Protein AF-A0A1V5NXP7-F1 (afdb_monomer)

pLDDT: mean 87.75, std 7.96, range [48.78, 96.44]

Solvent-accessible surface area (backbone atoms only — not comparable to full-atom values): 8046 Å² total; per-residue (Å²): 127,79,53,77,74,44,80,48,72,73,82,70,63,62,61,58,52,78,75,46,61,64,47,57,79,38,24,37,42,35,39,47,46,54,88,58,88,92,44,53,58,48,64,36,45,45,72,28,31,27,41,99,86,70,45,83,34,90,40,71,32,70,76,47,56,61,86,66,21,46,21,47,57,36,83,90,76,38,28,29,44,30,37,39,24,60,52,52,44,32,38,61,70,66,79,38,80,84,66,31,33,35,40,37,60,57,62,38,75,82,50,85,56,46,74,42,64,53,50,94,81,62,81,70,86,57,50,72,43,80,49,74,43,69,46,81,62,131

Structure (mmCIF, N/CA/C/O backbone):
data_AF-A0A1V5NXP7-F1
#
_entry.id   AF-A0A1V5NXP7-F1
#
loop_
_atom_site.group_PDB
_atom_site.id
_atom_site.type_symbol
_atom_site.label_atom_id
_atom_site.label_alt_id
_atom_site.label_comp_id
_atom_site.label_asym_id
_atom_site.label_entity_id
_atom_site.label_seq_id
_atom_site.pdbx_PDB_ins_code
_atom_site.Cartn_x
_atom_site.Cartn_y
_atom_site.Cartn_z
_atom_site.occupancy
_atom_site.B_iso_or_equiv
_atom_site.auth_seq_id
_atom_site.auth_comp_id
_atom_site.auth_asym_id
_atom_site.auth_atom_id
_atom_site.pdbx_PDB_model_num
ATOM 1 N N . MET A 1 1 ? -7.439 -7.166 -20.198 1.00 48.78 1 MET A N 1
ATOM 2 C CA . MET A 1 1 ? -6.364 -6.741 -19.273 1.00 48.78 1 MET A CA 1
ATOM 3 C C . MET A 1 1 ? -5.503 -7.959 -18.972 1.00 48.78 1 MET A C 1
ATOM 5 O O . MET A 1 1 ? -6.001 -8.856 -18.314 1.00 48.78 1 MET A O 1
ATOM 9 N N . SER A 1 2 ? -4.279 -8.036 -19.502 1.00 51.72 2 SER A N 1
ATOM 10 C CA . SER A 1 2 ? -3.386 -9.202 -19.340 1.00 51.72 2 SER A CA 1
ATOM 11 C C . SER A 1 2 ? -2.151 -8.862 -18.492 1.00 51.72 2 SER A C 1
ATOM 13 O O . SER A 1 2 ? -1.035 -9.247 -18.824 1.00 51.72 2 SER A O 1
ATOM 15 N N . GLY A 1 3 ? -2.348 -8.084 -17.423 1.00 62.19 3 GLY A N 1
ATOM 16 C CA . GLY A 1 3 ? -1.302 -7.743 -16.456 1.00 62.19 3 GLY A CA 1
ATOM 17 C C . GLY A 1 3 ? -1.443 -8.558 -15.171 1.00 62.19 3 GLY A C 1
ATOM 18 O O . GLY A 1 3 ? -2.555 -8.926 -14.785 1.00 62.19 3 GLY A O 1
ATOM 19 N N . THR A 1 4 ? -0.325 -8.829 -14.499 1.00 71.00 4 THR A N 1
ATOM 20 C CA . THR A 1 4 ? -0.306 -9.529 -13.208 1.00 71.00 4 THR A CA 1
ATOM 21 C C . THR A 1 4 ? -1.014 -8.700 -12.142 1.00 71.00 4 THR A C 1
ATOM 23 O O . THR A 1 4 ? -0.679 -7.539 -11.913 1.00 71.00 4 THR A O 1
ATOM 26 N N . LYS A 1 5 ? -1.979 -9.322 -11.466 1.00 83.31 5 LYS A N 1
ATOM 27 C CA . LYS A 1 5 ? -2.638 -8.776 -10.282 1.00 83.31 5 LYS A CA 1
ATOM 28 C C . LYS A 1 5 ? -1.928 -9.288 -9.036 1.00 83.31 5 LYS A C 1
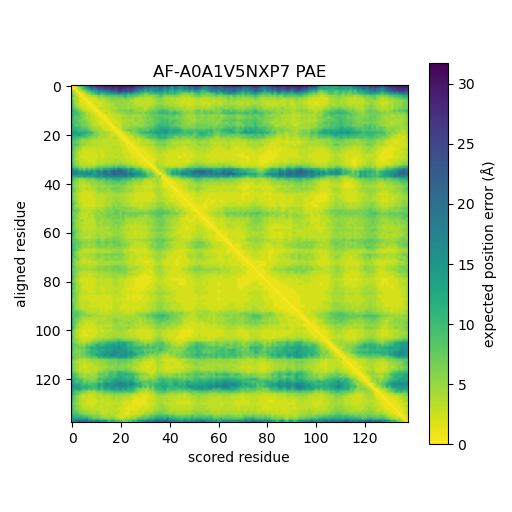ATOM 30 O O . LYS A 1 5 ? -1.725 -10.493 -8.902 1.00 83.31 5 LYS A O 1
ATOM 35 N N . VAL A 1 6 ? -1.591 -8.389 -8.118 1.00 88.25 6 VAL A N 1
ATOM 36 C CA . VAL A 1 6 ? -0.973 -8.750 -6.836 1.00 88.25 6 VAL A CA 1
ATOM 37 C C . VAL A 1 6 ? -1.965 -8.479 -5.716 1.00 88.25 6 VAL A C 1
ATOM 39 O O . VAL A 1 6 ? -2.521 -7.389 -5.631 1.00 88.25 6 VAL A O 1
ATOM 42 N N . ARG A 1 7 ? -2.183 -9.463 -4.839 1.00 90.12 7 ARG A N 1
ATOM 43 C CA . ARG A 1 7 ? -2.972 -9.270 -3.618 1.00 90.12 7 ARG A CA 1
ATOM 44 C C . ARG A 1 7 ? -2.054 -8.898 -2.462 1.00 90.12 7 ARG A C 1
ATOM 46 O O . ARG A 1 7 ? -1.123 -9.633 -2.147 1.00 90.12 7 ARG A O 1
ATOM 53 N N . ILE A 1 8 ? -2.352 -7.779 -1.820 1.00 90.00 8 ILE A N 1
ATOM 54 C CA . ILE A 1 8 ? -1.683 -7.280 -0.626 1.00 90.00 8 ILE A CA 1
ATOM 55 C C . ILE A 1 8 ? -2.657 -7.458 0.534 1.00 90.00 8 ILE A C 1
ATOM 57 O O . ILE A 1 8 ? -3.771 -6.945 0.502 1.00 90.00 8 ILE A O 1
ATOM 61 N N . LYS A 1 9 ? -2.243 -8.192 1.564 1.00 89.62 9 LYS A N 1
ATOM 62 C CA . LYS A 1 9 ? -2.983 -8.285 2.824 1.00 89.62 9 LYS A CA 1
ATOM 63 C C . LYS A 1 9 ? -2.167 -7.613 3.910 1.00 89.62 9 LYS A C 1
ATOM 65 O O . LYS A 1 9 ? -0.977 -7.897 4.035 1.00 89.62 9 LYS A O 1
ATOM 70 N N . ILE A 1 10 ? -2.811 -6.740 4.673 1.00 87.62 10 ILE A N 1
ATOM 71 C CA . ILE A 1 10 ? -2.208 -6.063 5.817 1.00 87.62 10 ILE A CA 1
ATOM 72 C C . ILE A 1 10 ? -2.778 -6.749 7.059 1.00 87.62 10 ILE A C 1
ATOM 74 O O . ILE A 1 10 ? -3.871 -6.402 7.504 1.00 87.62 10 ILE A O 1
ATOM 78 N N . PRO A 1 11 ? -2.108 -7.786 7.587 1.00 82.88 11 PRO A N 1
ATOM 79 C CA . PRO A 1 11 ? -2.630 -8.486 8.745 1.00 82.88 11 PRO A CA 1
ATOM 80 C C . PRO A 1 11 ? -2.655 -7.541 9.949 1.00 82.88 11 PRO A C 1
ATOM 82 O O . PRO A 1 11 ? -1.793 -6.671 10.083 1.00 82.88 11 PRO A O 1
ATOM 85 N N . PHE A 1 12 ? -3.624 -7.754 10.839 1.00 83.62 12 PHE A N 1
ATOM 86 C CA . PHE A 1 12 ? -3.722 -7.049 12.119 1.00 83.62 12 PHE A CA 1
ATOM 87 C C . PHE A 1 12 ? -3.951 -5.535 12.019 1.00 83.62 12 PHE A C 1
ATOM 89 O O . PHE A 1 12 ? -3.679 -4.821 12.981 1.00 83.62 12 PHE A O 1
ATOM 96 N N . LEU A 1 13 ? -4.473 -5.030 10.896 1.00 84.94 13 LEU A N 1
ATOM 97 C CA . LEU A 1 13 ? -4.801 -3.607 10.765 1.00 84.94 13 LEU A CA 1
ATOM 98 C C . LEU A 1 13 ? -5.782 -3.150 11.861 1.00 84.94 13 LEU A C 1
ATOM 100 O O . LEU A 1 13 ? -5.601 -2.090 12.454 1.00 84.94 13 LEU A O 1
ATOM 104 N N . GLU A 1 14 ? -6.750 -4.002 12.199 1.00 83.75 14 GLU A N 1
ATOM 105 C CA . GLU A 1 14 ? -7.736 -3.775 13.263 1.00 83.75 14 GLU A CA 1
ATOM 106 C C . GLU A 1 14 ? -7.118 -3.638 14.662 1.00 83.75 14 GLU A C 1
ATOM 108 O O . GLU A 1 14 ? -7.720 -3.010 15.530 1.00 83.75 14 GLU A O 1
ATOM 113 N N . ASN A 1 15 ? -5.894 -4.136 14.896 1.00 86.50 15 ASN A N 1
ATOM 114 C CA . ASN A 1 15 ? -5.228 -3.983 16.195 1.00 86.50 15 ASN A CA 1
ATOM 115 C C . ASN A 1 15 ? -4.947 -2.511 16.532 1.00 86.50 15 ASN A C 1
ATOM 117 O O . ASN A 1 15 ? -4.737 -2.188 17.700 1.00 86.50 15 ASN A O 1
ATOM 121 N N . LEU A 1 16 ? -4.977 -1.604 15.549 1.00 84.94 16 LEU A N 1
ATOM 122 C CA . LEU A 1 16 ? -4.901 -0.165 15.807 1.00 84.94 16 LEU A CA 1
ATOM 123 C C . LEU A 1 16 ? -6.083 0.345 16.645 1.00 84.94 16 LEU A C 1
ATOM 125 O O . LEU A 1 16 ? -5.920 1.347 17.335 1.00 84.94 16 LEU A O 1
ATOM 129 N N . ASN A 1 17 ? -7.218 -0.362 16.681 1.00 84.69 17 ASN A N 1
ATOM 130 C CA . ASN A 1 17 ? -8.342 -0.024 17.562 1.00 84.69 17 ASN A CA 1
ATOM 131 C C . ASN A 1 17 ? -7.984 -0.139 19.054 1.00 84.69 17 ASN A C 1
ATOM 133 O O . ASN A 1 17 ? -8.626 0.498 19.887 1.00 84.69 17 ASN A O 1
ATOM 137 N N . ALA A 1 18 ? -6.920 -0.872 19.409 1.00 85.56 18 ALA A N 1
ATOM 138 C CA . ALA A 1 18 ? -6.399 -0.901 20.777 1.00 85.56 18 ALA A CA 1
ATOM 139 C C . ALA A 1 18 ? -5.870 0.469 21.250 1.00 85.56 18 ALA A C 1
ATOM 141 O O . ALA A 1 18 ? -5.715 0.689 22.449 1.00 85.56 18 ALA A O 1
ATOM 142 N N . LEU A 1 19 ? -5.604 1.403 20.328 1.00 82.06 19 LEU A N 1
ATOM 143 C CA . LEU A 1 19 ? -5.189 2.772 20.643 1.00 82.06 19 LEU A CA 1
ATOM 144 C C . LEU A 1 19 ? -6.356 3.672 21.088 1.00 82.06 19 LEU A C 1
ATOM 146 O O . LEU A 1 19 ? -6.104 4.819 21.464 1.00 82.06 19 LEU A O 1
ATOM 150 N N . GLY A 1 20 ? -7.594 3.164 21.061 1.00 84.25 20 GLY A N 1
ATOM 151 C CA . GLY A 1 20 ? -8.813 3.930 21.305 1.00 84.25 20 GLY A CA 1
ATOM 152 C C . GLY A 1 20 ? -9.363 4.581 20.028 1.00 84.25 20 GLY A C 1
ATOM 153 O O . GLY A 1 20 ? -8.928 4.246 18.924 1.00 84.25 20 GLY A O 1
ATOM 154 N N . PRO A 1 21 ? -10.332 5.505 20.146 1.00 85.81 21 PRO A N 1
ATOM 155 C CA . PRO A 1 21 ? -10.848 6.239 18.997 1.00 85.81 21 PRO A CA 1
ATOM 156 C C . PRO A 1 21 ? -9.736 7.097 18.373 1.00 85.81 21 PRO A C 1
ATOM 158 O O . PRO A 1 21 ? -9.211 8.031 18.982 1.00 85.81 21 PRO A O 1
ATOM 161 N N . VAL A 1 22 ? -9.365 6.768 17.136 1.00 89.12 22 VAL A N 1
ATOM 162 C CA . VAL A 1 22 ? -8.337 7.477 16.366 1.00 89.12 22 VAL A CA 1
ATOM 163 C C . VAL A 1 22 ? -8.909 8.028 15.064 1.00 89.12 22 VAL A C 1
ATOM 165 O O . VAL A 1 22 ? -9.764 7.417 14.421 1.00 89.12 22 VAL A O 1
ATOM 168 N N . SER A 1 23 ? -8.402 9.191 14.666 1.00 91.25 23 SER A N 1
ATOM 169 C CA . SER A 1 23 ? -8.635 9.775 13.348 1.00 91.25 23 SER A CA 1
ATOM 170 C C . SER A 1 23 ? -7.384 9.600 12.491 1.00 91.25 23 SER A C 1
ATOM 172 O O . SER A 1 23 ? -6.300 10.048 12.877 1.00 91.25 23 SER A O 1
ATOM 174 N N . ILE A 1 24 ? -7.512 8.937 11.343 1.00 93.00 24 ILE A N 1
ATOM 175 C CA . ILE A 1 24 ? -6.425 8.738 10.385 1.00 93.00 24 ILE A CA 1
ATOM 176 C C . ILE A 1 24 ? -6.307 9.977 9.495 1.00 93.00 24 ILE A C 1
ATOM 178 O O . ILE A 1 24 ? -7.142 10.222 8.628 1.00 93.00 24 ILE A O 1
ATOM 182 N N . ASN A 1 25 ? -5.232 10.743 9.678 1.00 91.75 25 ASN A N 1
ATOM 183 C CA . ASN A 1 25 ? -4.952 11.930 8.866 1.00 91.75 25 ASN A CA 1
ATOM 184 C C . ASN A 1 25 ? -4.317 11.548 7.522 1.00 91.75 25 ASN A C 1
ATOM 186 O O . ASN A 1 25 ? -4.568 12.181 6.498 1.00 91.75 25 ASN A O 1
ATOM 190 N N . LYS A 1 26 ? -3.461 10.519 7.534 1.00 93.88 26 LYS A N 1
ATOM 191 C CA . LYS A 1 26 ? -2.750 10.027 6.352 1.00 93.88 26 LYS A CA 1
ATOM 192 C C . LYS A 1 26 ? -2.398 8.553 6.520 1.00 93.88 26 LYS A C 1
ATOM 194 O O . LYS A 1 26 ? -1.957 8.155 7.598 1.00 93.88 26 LYS A O 1
ATOM 199 N N . ALA A 1 27 ? -2.546 7.761 5.463 1.00 95.44 27 ALA A N 1
ATOM 200 C CA . ALA A 1 27 ? -2.055 6.387 5.435 1.00 95.44 27 ALA A CA 1
ATOM 201 C C . ALA A 1 27 ? -1.371 6.117 4.097 1.00 95.44 27 ALA A C 1
ATOM 203 O O . ALA A 1 27 ? -2.030 5.998 3.072 1.00 95.44 27 ALA A O 1
ATOM 204 N N . GLU A 1 28 ? -0.046 6.038 4.102 1.00 95.94 28 GLU A N 1
ATOM 205 C CA . GLU A 1 28 ? 0.763 5.850 2.904 1.00 95.94 28 GLU A CA 1
ATOM 206 C C . GLU A 1 28 ? 1.177 4.387 2.765 1.00 95.94 28 GLU A C 1
ATOM 208 O O . GLU A 1 28 ? 1.973 3.873 3.555 1.00 95.94 28 GLU A O 1
ATOM 213 N N . LEU A 1 29 ? 0.654 3.720 1.740 1.00 95.38 29 LEU A N 1
ATOM 214 C CA . LEU A 1 29 ? 1.128 2.419 1.297 1.00 95.38 29 LEU A CA 1
ATOM 215 C C . LEU A 1 29 ? 2.287 2.632 0.321 1.00 95.38 29 LEU A C 1
ATOM 217 O O . LEU A 1 29 ? 2.088 3.080 -0.808 1.00 95.38 29 LEU A O 1
ATOM 221 N N . VAL A 1 30 ? 3.498 2.316 0.771 1.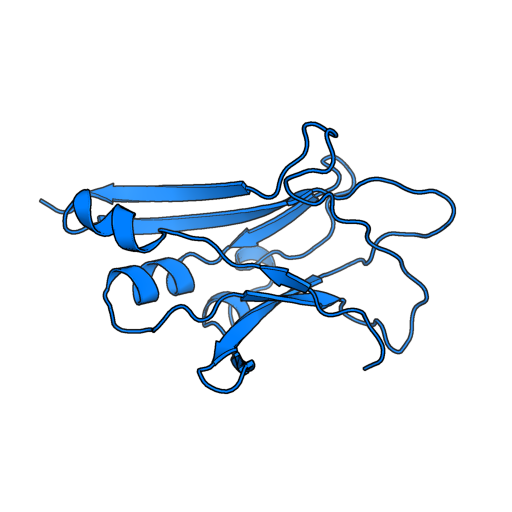00 95.19 30 VAL A N 1
ATOM 222 C CA . VAL A 1 30 ? 4.736 2.458 0.003 1.00 95.19 30 VAL A CA 1
ATOM 223 C C . VAL A 1 30 ? 5.147 1.094 -0.531 1.00 95.19 30 VAL A C 1
ATOM 225 O O . VAL A 1 30 ? 5.394 0.155 0.231 1.00 95.19 30 VAL A O 1
ATOM 228 N N . ILE A 1 31 ? 5.227 0.995 -1.852 1.00 94.06 31 ILE A N 1
ATOM 229 C CA . ILE A 1 31 ? 5.586 -0.216 -2.580 1.00 94.06 31 ILE A CA 1
ATOM 230 C C . ILE A 1 31 ? 6.957 0.005 -3.220 1.00 94.06 31 ILE A C 1
ATOM 232 O O . ILE A 1 31 ? 7.048 0.774 -4.183 1.00 94.06 31 ILE A O 1
ATOM 236 N N . PRO A 1 32 ? 8.020 -0.629 -2.701 1.00 93.25 32 PRO A N 1
ATOM 237 C CA . PRO A 1 32 ? 9.331 -0.554 -3.323 1.00 93.25 32 PRO A CA 1
ATOM 238 C C . PRO A 1 32 ? 9.355 -1.333 -4.636 1.00 93.25 32 PRO A C 1
ATOM 240 O O . PRO A 1 32 ? 8.632 -2.320 -4.816 1.00 93.25 32 PRO A O 1
ATOM 243 N N . VAL A 1 33 ? 10.214 -0.892 -5.545 1.00 91.31 33 VAL A N 1
ATOM 244 C CA . VAL A 1 33 ? 10.464 -1.538 -6.826 1.00 91.31 33 VAL A CA 1
ATOM 245 C C . VAL A 1 33 ? 11.908 -1.982 -6.859 1.00 91.31 33 VAL A C 1
ATOM 247 O O . VAL A 1 33 ? 12.814 -1.184 -6.668 1.00 91.31 33 VAL A O 1
ATOM 250 N N . THR A 1 34 ? 12.129 -3.256 -7.151 1.00 87.12 34 THR A N 1
ATOM 251 C CA . THR A 1 34 ? 13.470 -3.738 -7.460 1.00 87.12 34 THR A CA 1
ATOM 252 C C . THR A 1 34 ? 13.755 -3.458 -8.926 1.00 87.12 34 THR A C 1
ATOM 254 O O . THR A 1 34 ? 13.070 -3.979 -9.812 1.00 87.12 34 THR A O 1
ATOM 257 N N . ASN A 1 35 ? 14.767 -2.636 -9.184 1.00 75.19 35 ASN A N 1
ATOM 258 C CA . ASN A 1 35 ? 15.197 -2.336 -10.538 1.00 75.19 35 ASN A CA 1
ATOM 259 C C . ASN A 1 35 ? 15.703 -3.607 -11.245 1.00 75.19 35 ASN A C 1
ATOM 261 O O . ASN A 1 35 ? 16.489 -4.378 -10.691 1.00 75.19 35 ASN A O 1
ATOM 265 N N . ASN A 1 36 ? 15.230 -3.847 -12.469 1.00 69.06 36 ASN A N 1
ATOM 266 C CA . ASN A 1 36 ? 15.682 -4.956 -13.301 1.00 69.06 36 ASN A CA 1
ATOM 267 C C . ASN A 1 36 ? 15.700 -4.542 -14.776 1.00 69.06 36 ASN A C 1
ATOM 269 O O . ASN A 1 36 ? 14.682 -4.560 -15.473 1.00 69.06 36 ASN A O 1
ATOM 273 N N . ASN A 1 37 ? 16.888 -4.177 -15.242 1.00 75.06 37 ASN A N 1
ATOM 274 C CA . ASN A 1 37 ? 17.167 -3.856 -16.637 1.00 75.06 37 ASN A CA 1
ATOM 275 C C . ASN A 1 37 ? 17.043 -5.152 -17.475 1.00 75.06 37 ASN A C 1
ATOM 277 O O . ASN A 1 37 ? 17.651 -6.149 -17.083 1.00 75.06 37 ASN A O 1
ATOM 281 N N . PRO A 1 38 ? 16.267 -5.218 -18.583 1.00 83.25 38 PRO A N 1
ATOM 282 C CA . PRO A 1 38 ? 16.069 -4.157 -19.583 1.00 83.25 38 PRO A CA 1
ATOM 283 C C . PRO A 1 38 ? 14.682 -3.487 -19.624 1.00 83.25 38 PRO A C 1
ATOM 285 O O . PRO A 1 38 ? 14.423 -2.669 -20.508 1.00 83.25 38 PRO A O 1
ATOM 288 N N . TYR A 1 39 ? 13.752 -3.849 -18.738 1.00 85.38 39 TYR A N 1
ATOM 289 C CA . TYR A 1 39 ? 12.361 -3.399 -18.849 1.00 85.38 39 TYR A CA 1
ATOM 290 C C . TYR A 1 39 ? 12.094 -2.174 -17.980 1.00 85.38 39 TYR A C 1
ATOM 292 O O . TYR A 1 39 ? 12.472 -2.129 -16.813 1.00 85.38 39 TYR A O 1
ATOM 300 N N . LYS A 1 40 ? 11.379 -1.192 -18.535 1.00 87.69 40 LYS A N 1
ATOM 301 C CA . LYS A 1 40 ? 10.913 -0.038 -17.760 1.00 87.69 40 LYS A CA 1
ATOM 302 C C . LYS A 1 40 ? 9.816 -0.465 -16.783 1.00 87.69 40 LYS A C 1
ATOM 304 O O . LYS A 1 40 ? 8.935 -1.245 -17.151 1.00 87.69 40 LYS A O 1
ATOM 309 N N . SER A 1 41 ? 9.844 0.098 -15.578 1.00 89.56 41 SER A N 1
ATOM 310 C CA . SER A 1 41 ? 8.741 0.018 -14.617 1.00 89.56 41 SER A CA 1
ATOM 311 C C . SER A 1 41 ? 7.481 0.676 -15.177 1.00 89.56 41 SER A C 1
ATOM 313 O O . SER A 1 41 ? 7.553 1.596 -15.996 1.00 89.56 41 SER A O 1
ATOM 315 N N . HIS A 1 42 ? 6.311 0.222 -14.726 1.00 90.44 42 HIS A N 1
ATOM 316 C CA . HIS A 1 42 ? 5.049 0.860 -15.100 1.00 90.44 42 HIS A CA 1
ATOM 317 C C . HIS A 1 42 ? 5.023 2.318 -14.629 1.00 90.44 42 HIS A C 1
ATOM 319 O O . HIS A 1 42 ? 5.493 2.623 -13.537 1.00 90.44 42 HIS A O 1
ATOM 325 N N . THR A 1 43 ? 4.449 3.227 -15.414 1.00 90.81 43 THR A N 1
ATOM 326 C CA . THR A 1 43 ? 4.368 4.642 -15.018 1.00 90.81 43 THR A CA 1
ATOM 327 C C . THR A 1 43 ? 3.460 4.831 -13.812 1.00 90.81 43 THR A C 1
ATOM 329 O O . THR A 1 43 ? 3.865 5.475 -12.853 1.00 90.81 43 THR A O 1
ATOM 332 N N . ASN A 1 44 ? 2.284 4.196 -13.830 1.00 91.25 44 ASN A N 1
ATOM 333 C CA . ASN A 1 44 ? 1.333 4.209 -12.725 1.00 91.25 44 ASN A CA 1
ATOM 334 C C . ASN A 1 44 ? 0.858 2.794 -12.381 1.00 91.25 44 ASN A C 1
ATOM 336 O O . ASN A 1 44 ? 0.605 1.960 -13.263 1.00 91.25 44 ASN A O 1
ATOM 340 N N . LEU A 1 45 ? 0.651 2.572 -11.092 1.00 92.25 45 LEU A N 1
ATOM 341 C CA . LEU A 1 45 ? -0.064 1.433 -10.536 1.00 92.25 45 LEU A CA 1
ATOM 342 C C . LEU A 1 45 ? -1.343 1.927 -9.844 1.00 92.25 45 LEU A C 1
ATOM 344 O O . LEU A 1 45 ? -1.467 3.106 -9.527 1.00 92.25 45 LEU A O 1
ATOM 348 N N . LEU A 1 46 ? -2.296 1.025 -9.624 1.00 92.56 46 LEU A N 1
ATOM 349 C CA . LEU A 1 46 ? -3.572 1.294 -8.961 1.00 92.56 46 LEU A CA 1
ATOM 350 C C . LEU A 1 46 ? -3.822 0.251 -7.873 1.00 92.56 46 LEU A C 1
ATOM 352 O O . LEU A 1 46 ? -3.565 -0.936 -8.072 1.00 92.56 46 LEU A O 1
ATOM 356 N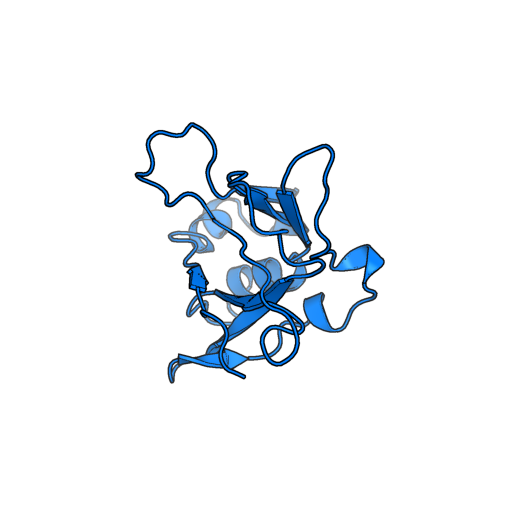 N . VAL A 1 47 ? -4.368 0.700 -6.751 1.00 93.88 47 VAL A N 1
ATOM 357 C CA . VAL A 1 47 ? -4.810 -0.120 -5.622 1.00 93.88 47 VAL A CA 1
ATOM 358 C C . VAL A 1 47 ? -6.332 -0.097 -5.543 1.00 93.88 47 VAL A C 1
ATOM 360 O O . VAL A 1 47 ? -6.946 0.960 -5.405 1.00 93.88 47 VAL A O 1
ATOM 363 N N . PHE A 1 48 ? -6.922 -1.285 -5.586 1.00 93.44 48 PHE A N 1
ATOM 364 C CA . PHE A 1 48 ? -8.341 -1.537 -5.363 1.00 93.44 48 PHE A CA 1
ATOM 365 C C . PHE A 1 48 ? -8.537 -2.283 -4.046 1.00 93.44 48 PHE A C 1
ATOM 367 O O . PHE A 1 48 ? -7.650 -3.012 -3.606 1.00 93.44 48 PHE A O 1
ATOM 374 N N . GLY A 1 49 ? -9.707 -2.136 -3.437 1.00 92.81 49 GLY A N 1
ATOM 375 C CA . GLY A 1 49 ? -10.155 -3.027 -2.375 1.00 92.81 49 GLY A CA 1
ATOM 376 C C . GLY A 1 49 ? -10.521 -4.385 -2.960 1.00 92.81 49 GLY A C 1
ATOM 377 O O . GLY A 1 49 ? -10.714 -4.521 -4.170 1.00 92.81 49 GLY A O 1
ATOM 378 N N . VAL A 1 50 ? -10.619 -5.395 -2.109 1.00 93.12 50 VAL A N 1
ATOM 379 C CA . VAL A 1 50 ? -11.139 -6.713 -2.474 1.00 93.12 50 VAL A CA 1
ATOM 380 C C . VAL A 1 50 ? -12.457 -6.924 -1.731 1.00 93.12 50 VAL A C 1
ATOM 382 O O . VAL A 1 50 ? -12.581 -6.531 -0.575 1.00 93.12 50 VAL A O 1
ATOM 385 N N . ASP A 1 51 ? -13.458 -7.499 -2.395 1.00 91.56 51 ASP A N 1
ATOM 386 C CA . ASP A 1 51 ? -14.738 -7.853 -1.773 1.00 91.56 51 ASP A CA 1
ATOM 387 C C . ASP A 1 51 ? -14.755 -9.295 -1.226 1.00 91.56 51 ASP A C 1
ATOM 389 O O . ASP A 1 51 ? -13.788 -10.054 -1.350 1.00 91.56 51 ASP A O 1
ATOM 393 N N . SER A 1 52 ? -15.882 -9.695 -0.631 1.00 91.69 52 SER A N 1
ATOM 394 C CA . SER A 1 52 ? -16.071 -11.029 -0.044 1.00 91.69 52 SER A CA 1
ATOM 395 C C . SER A 1 52 ? -15.972 -12.179 -1.052 1.00 91.69 52 SER A C 1
ATOM 397 O O . SER A 1 52 ? -15.733 -13.321 -0.659 1.00 91.69 52 SER A O 1
ATOM 399 N N . VAL A 1 53 ? -16.127 -11.895 -2.347 1.00 90.94 53 VAL A N 1
ATOM 400 C CA . VAL A 1 53 ? -16.057 -12.870 -3.446 1.00 90.94 53 VAL A CA 1
ATOM 401 C C . VAL A 1 53 ? -14.705 -12.788 -4.171 1.00 90.94 53 VAL A C 1
ATOM 403 O O . VAL A 1 53 ? -14.461 -13.494 -5.150 1.00 90.94 53 VAL A O 1
ATOM 406 N N . GLY A 1 54 ? -13.787 -11.949 -3.683 1.00 86.69 54 GLY A N 1
ATOM 407 C CA . GLY A 1 54 ? -12.444 -11.792 -4.219 1.00 86.69 54 GLY A CA 1
ATOM 408 C C . GLY A 1 54 ? -12.345 -10.909 -5.465 1.00 86.69 54 GLY A C 1
ATOM 409 O O . GLY A 1 54 ? -11.307 -10.973 -6.135 1.00 86.69 54 GLY A O 1
ATOM 410 N N . LYS A 1 55 ? -13.384 -10.128 -5.788 1.00 90.56 55 LYS A N 1
ATOM 411 C CA . LYS A 1 55 ? -13.395 -9.156 -6.891 1.00 90.56 55 LYS A CA 1
ATOM 412 C C . LYS A 1 55 ? -12.897 -7.790 -6.426 1.00 90.56 55 LYS A C 1
ATOM 414 O O . LYS A 1 55 ? -12.905 -7.477 -5.239 1.00 90.56 55 LYS A O 1
ATOM 419 N N . GLU A 1 56 ? -12.464 -6.973 -7.380 1.00 91.06 56 GLU A N 1
ATOM 420 C CA . GLU A 1 56 ? -11.999 -5.615 -7.103 1.00 91.06 56 GLU A CA 1
ATOM 421 C C . GLU A 1 56 ? -13.171 -4.701 -6.762 1.00 91.06 56 GLU A C 1
ATOM 423 O O . GLU A 1 56 ? -14.123 -4.569 -7.531 1.00 91.06 56 GLU A O 1
ATOM 428 N N . ALA A 1 57 ? -13.046 -4.012 -5.636 1.00 91.62 57 ALA A N 1
ATOM 429 C CA . ALA A 1 57 ? -13.936 -2.956 -5.205 1.00 91.62 57 ALA A CA 1
ATOM 430 C C . ALA A 1 57 ? -13.205 -1.610 -5.252 1.00 91.62 57 ALA A C 1
ATOM 432 O O . ALA A 1 57 ? -12.017 -1.504 -4.934 1.00 91.62 57 ALA A O 1
ATOM 433 N N . LEU A 1 58 ? -13.919 -0.554 -5.631 1.00 91.25 58 LEU A N 1
ATOM 434 C CA . LEU A 1 58 ? -13.378 0.800 -5.569 1.00 91.25 58 LEU A CA 1
ATOM 435 C C . LEU A 1 58 ? -13.180 1.216 -4.108 1.00 91.25 58 LEU A C 1
ATOM 437 O O . LEU A 1 58 ? -14.090 1.091 -3.285 1.00 91.25 58 LEU A O 1
ATOM 441 N N . ILE A 1 59 ? -12.002 1.757 -3.804 1.00 92.12 59 ILE A N 1
ATOM 442 C CA . ILE A 1 59 ? -11.758 2.485 -2.557 1.00 92.12 59 ILE A CA 1
ATOM 443 C C . ILE A 1 59 ? -12.014 3.968 -2.798 1.00 92.12 59 ILE A C 1
ATOM 445 O O . ILE A 1 59 ? -11.757 4.479 -3.886 1.00 92.12 59 ILE A O 1
ATOM 449 N N . GLN A 1 60 ? -12.524 4.670 -1.787 1.00 90.81 60 GLN A N 1
ATOM 450 C CA . GLN A 1 60 ? -12.837 6.096 -1.921 1.00 90.81 60 GLN A CA 1
ATOM 451 C C . GLN A 1 60 ? -11.595 6.930 -2.235 1.00 90.81 60 GLN A C 1
ATOM 453 O O . GLN A 1 60 ? -11.706 7.924 -2.941 1.00 90.81 60 GLN A O 1
ATOM 458 N N . ASP A 1 61 ? -10.425 6.515 -1.747 1.00 93.00 61 ASP A N 1
ATOM 459 C CA . ASP A 1 61 ? -9.164 7.207 -2.006 1.00 93.00 61 ASP A CA 1
ATOM 460 C C . ASP A 1 61 ? -8.797 7.222 -3.499 1.00 93.00 61 ASP A C 1
ATOM 462 O O . ASP A 1 61 ? -8.201 8.182 -3.967 1.00 93.00 61 ASP A O 1
ATOM 466 N N . LEU A 1 62 ? -9.200 6.203 -4.272 1.00 91.12 62 LEU A N 1
ATOM 467 C CA . LEU A 1 62 ? -8.942 6.127 -5.717 1.00 91.12 62 LEU A CA 1
ATOM 468 C C . LEU A 1 62 ? -9.770 7.147 -6.519 1.00 91.12 62 LEU A C 1
ATOM 470 O O . LEU A 1 62 ? -9.414 7.476 -7.646 1.00 91.12 62 LEU A O 1
ATOM 474 N N . LEU A 1 63 ? -10.882 7.628 -5.955 1.00 91.25 63 LEU A N 1
ATOM 475 C CA . LEU A 1 63 ? -11.755 8.627 -6.581 1.00 91.25 63 LEU A CA 1
ATOM 476 C C . LEU A 1 63 ? -11.287 10.066 -6.323 1.00 91.25 63 LEU A C 1
ATOM 478 O O . LEU A 1 63 ? -11.849 11.004 -6.883 1.00 91.25 63 LEU A O 1
ATOM 482 N N . GLU A 1 64 ? -10.283 10.243 -5.466 1.00 92.31 64 GLU A N 1
ATOM 483 C CA . GLU A 1 64 ? -9.658 11.536 -5.218 1.00 92.31 64 GLU A CA 1
ATOM 484 C C . GLU A 1 64 ? -8.731 11.948 -6.369 1.00 92.31 64 GLU A C 1
ATOM 486 O O . GLU A 1 64 ? -8.435 11.185 -7.289 1.00 92.31 64 GLU A O 1
ATOM 491 N N . SER A 1 65 ? -8.239 13.188 -6.318 1.00 90.88 65 SER A N 1
ATOM 492 C CA . SER A 1 65 ? -7.257 13.659 -7.298 1.00 90.88 65 SER A CA 1
ATOM 493 C C . SER A 1 65 ? -5.998 12.780 -7.315 1.00 90.88 65 SER A C 1
ATOM 495 O O . SER A 1 65 ? -5.536 12.311 -6.272 1.00 90.88 65 SER A O 1
ATOM 497 N N . ALA A 1 66 ? -5.375 12.633 -8.489 1.00 87.06 66 ALA A N 1
ATOM 498 C CA . ALA A 1 66 ? -4.124 11.882 -8.638 1.00 87.06 66 ALA A CA 1
ATOM 499 C C . ALA A 1 66 ? -3.005 12.391 -7.707 1.00 87.06 66 ALA A C 1
ATOM 501 O O . ALA A 1 66 ? -2.204 11.599 -7.219 1.00 87.06 66 ALA A O 1
ATOM 502 N N . ASN A 1 67 ? -2.989 13.694 -7.402 1.00 89.75 67 ASN A N 1
ATOM 503 C CA . ASN A 1 67 ? -2.032 14.297 -6.471 1.00 89.75 67 ASN A CA 1
ATOM 504 C C . ASN A 1 67 ? -2.245 13.847 -5.017 1.00 89.75 67 ASN A C 1
ATOM 506 O O . ASN A 1 67 ? -1.282 13.754 -4.263 1.00 89.75 67 ASN A O 1
ATOM 510 N N . TYR A 1 68 ? -3.492 13.582 -4.615 1.00 91.94 68 TYR A N 1
ATOM 511 C CA . TYR A 1 68 ? -3.808 13.057 -3.287 1.00 91.94 68 TYR A CA 1
ATOM 512 C C . TYR A 1 68 ? -3.575 11.548 -3.216 1.00 91.94 68 TYR A C 1
ATOM 514 O O . TYR A 1 68 ? -2.957 11.065 -2.269 1.00 91.94 68 TYR A O 1
ATOM 522 N N . TYR A 1 69 ? -4.082 10.816 -4.210 1.00 93.44 69 TYR A N 1
ATOM 523 C CA . TYR A 1 69 ? -4.054 9.358 -4.238 1.00 93.44 69 TYR A CA 1
ATOM 524 C C . TYR A 1 69 ? -2.647 8.799 -4.470 1.00 93.44 69 TYR A C 1
ATOM 526 O O . TYR A 1 69 ? -2.251 7.839 -3.812 1.00 93.44 69 TYR A O 1
ATOM 534 N N . GLY A 1 70 ? -1.878 9.404 -5.377 1.00 94.12 70 GLY A N 1
ATOM 535 C CA . GLY A 1 70 ? -0.553 8.936 -5.771 1.00 94.12 70 GLY A CA 1
ATOM 536 C C . GLY A 1 70 ? -0.597 7.805 -6.804 1.00 94.12 70 GLY A C 1
ATOM 537 O O . GLY A 1 70 ? -1.333 7.863 -7.787 1.00 94.12 70 GLY A O 1
ATOM 538 N N . GLY A 1 71 ? 0.250 6.793 -6.613 1.00 91.94 71 GLY A N 1
ATOM 539 C CA . GLY A 1 71 ? 0.365 5.629 -7.500 1.00 91.94 71 GLY A CA 1
ATOM 540 C C . GLY A 1 71 ? 1.275 5.808 -8.716 1.00 91.94 71 GLY A C 1
ATOM 541 O O . GLY A 1 71 ? 1.467 4.854 -9.472 1.00 91.94 71 GLY A O 1
ATOM 542 N N . GLY A 1 72 ? 1.869 6.989 -8.892 1.00 93.94 72 GLY A N 1
ATOM 543 C CA . GLY A 1 72 ? 2.914 7.230 -9.887 1.00 93.94 72 GLY A CA 1
ATOM 544 C C . GLY A 1 72 ? 4.279 6.713 -9.441 1.00 93.94 72 GLY A C 1
ATOM 545 O O . GLY A 1 72 ? 4.608 6.742 -8.254 1.00 93.94 72 GLY A O 1
ATOM 546 N N . PHE A 1 73 ? 5.070 6.226 -10.397 1.00 93.00 73 PHE A N 1
ATOM 547 C CA . PHE A 1 73 ? 6.430 5.761 -10.145 1.00 93.00 73 PHE A CA 1
ATOM 548 C C . PHE A 1 73 ? 7.349 6.938 -9.814 1.00 93.00 73 PHE A C 1
ATOM 550 O O . PHE A 1 73 ? 7.500 7.860 -10.617 1.00 93.00 73 PHE A O 1
ATOM 557 N N . ASN A 1 74 ? 8.007 6.884 -8.658 1.00 93.50 74 ASN A N 1
ATOM 558 C CA . ASN A 1 74 ? 9.069 7.813 -8.299 1.00 93.50 74 ASN A CA 1
ATOM 559 C C . ASN A 1 74 ? 10.429 7.184 -8.625 1.00 93.50 74 ASN A C 1
ATOM 561 O O . ASN A 1 74 ? 10.867 6.259 -7.946 1.00 93.50 74 ASN A O 1
ATOM 565 N N . SER A 1 75 ? 11.114 7.699 -9.648 1.00 90.12 75 SER A N 1
ATOM 566 C CA . SER A 1 75 ? 12.426 7.195 -10.072 1.00 90.12 75 SER A CA 1
ATOM 567 C C . SER A 1 75 ? 13.568 7.538 -9.113 1.00 90.12 75 SER A C 1
ATOM 569 O O . SER A 1 75 ? 14.614 6.908 -9.186 1.00 90.12 75 SER A O 1
ATOM 571 N N . SER A 1 76 ? 13.403 8.538 -8.241 1.00 91.25 76 SER A N 1
ATOM 572 C CA . SER A 1 76 ? 14.430 8.924 -7.265 1.00 91.25 76 SER A CA 1
ATOM 573 C C . SER A 1 76 ? 14.439 8.005 -6.047 1.00 91.25 76 SER A C 1
ATOM 575 O O . SER A 1 76 ? 15.495 7.772 -5.471 1.00 91.25 76 SER A O 1
ATOM 577 N N . THR A 1 77 ? 13.271 7.496 -5.646 1.00 91.19 77 THR A N 1
ATOM 578 C CA . THR A 1 77 ? 13.125 6.571 -4.509 1.00 91.19 77 THR A CA 1
ATOM 579 C C . THR A 1 77 ? 12.844 5.132 -4.932 1.00 91.19 77 THR A C 1
ATOM 581 O O . THR A 1 77 ? 12.738 4.271 -4.068 1.00 91.19 77 THR A O 1
ATOM 584 N N . GLU A 1 78 ? 12.683 4.878 -6.233 1.00 92.06 78 GLU A N 1
ATOM 585 C CA . GLU A 1 78 ? 12.267 3.593 -6.812 1.00 92.06 78 GLU A CA 1
ATOM 586 C C . GLU A 1 78 ? 11.011 3.009 -6.138 1.00 92.06 78 GLU A C 1
ATOM 588 O O . GLU A 1 78 ? 10.920 1.818 -5.850 1.00 92.06 78 GLU A O 1
ATOM 593 N N . THR A 1 79 ? 10.007 3.851 -5.874 1.00 94.44 79 THR A N 1
ATOM 594 C CA . THR A 1 79 ? 8.787 3.443 -5.160 1.00 94.44 79 THR A CA 1
ATOM 595 C C . THR A 1 79 ? 7.506 3.931 -5.830 1.00 94.44 79 THR A C 1
ATOM 597 O O . THR A 1 79 ? 7.493 4.916 -6.569 1.00 94.44 79 THR A O 1
ATOM 600 N N . TYR A 1 80 ? 6.400 3.254 -5.516 1.00 95.00 80 TYR A N 1
ATOM 601 C CA . TYR A 1 80 ? 5.044 3.781 -5.667 1.00 95.00 80 TYR A CA 1
ATOM 602 C C . TYR A 1 80 ? 4.466 4.070 -4.287 1.00 95.00 80 TYR A C 1
ATOM 604 O O . TYR A 1 80 ? 4.513 3.208 -3.410 1.00 95.00 80 TYR A O 1
ATOM 612 N N . THR A 1 81 ? 3.883 5.250 -4.105 1.00 96.44 81 THR A N 1
ATOM 613 C CA . THR A 1 81 ? 3.221 5.623 -2.850 1.00 96.44 81 THR A CA 1
ATOM 614 C C . THR A 1 81 ? 1.750 5.883 -3.112 1.00 96.44 81 THR A C 1
ATOM 616 O O . THR A 1 81 ? 1.414 6.657 -4.007 1.00 96.44 81 THR A O 1
ATOM 619 N N . PHE A 1 82 ? 0.890 5.253 -2.318 1.00 96.31 82 PHE A N 1
ATOM 620 C CA . PHE A 1 82 ? -0.556 5.435 -2.367 1.00 96.31 82 PHE A CA 1
ATOM 621 C C . PHE A 1 82 ? -1.059 5.984 -1.047 1.00 96.31 82 PHE A C 1
ATOM 623 O O . PHE A 1 82 ? -0.726 5.434 0.000 1.00 96.31 82 PHE A O 1
ATOM 630 N N . ASN A 1 83 ? -1.900 7.008 -1.086 1.00 96.25 83 ASN A N 1
ATOM 631 C CA . ASN A 1 83 ? -2.648 7.418 0.088 1.00 96.25 83 ASN A CA 1
ATOM 632 C C . ASN A 1 83 ? -3.958 6.623 0.160 1.00 96.25 83 ASN A C 1
ATOM 634 O O . ASN A 1 83 ? -4.786 6.704 -0.740 1.00 96.25 83 ASN A O 1
ATOM 638 N N . VAL A 1 84 ? -4.126 5.846 1.226 1.00 95.38 84 VAL A N 1
ATOM 639 C CA . VAL A 1 84 ? -5.277 4.967 1.491 1.00 95.38 84 VAL A CA 1
ATOM 640 C C . VAL A 1 84 ? -5.907 5.287 2.852 1.00 95.38 84 VAL A C 1
ATOM 642 O O . VAL A 1 84 ? -6.359 4.403 3.581 1.00 95.38 84 VAL A O 1
ATOM 645 N N . ALA A 1 85 ? -5.888 6.567 3.236 1.00 94.69 85 ALA A N 1
ATOM 646 C CA . ALA A 1 85 ? -6.341 7.030 4.545 1.00 94.69 85 ALA A CA 1
ATOM 647 C C . ALA A 1 85 ? -7.808 6.677 4.818 1.00 94.69 85 ALA A C 1
ATOM 649 O O . ALA A 1 85 ? -8.121 6.173 5.899 1.00 94.69 85 ALA A O 1
ATOM 650 N N . ARG A 1 86 ? -8.708 6.883 3.845 1.00 93.38 86 ARG A N 1
ATOM 651 C CA . ARG A 1 86 ? -10.138 6.591 4.025 1.00 93.38 86 ARG A CA 1
ATOM 652 C C . ARG A 1 86 ? -10.405 5.100 4.083 1.00 93.38 86 ARG A C 1
ATOM 654 O O . ARG A 1 86 ? -11.239 4.677 4.880 1.00 93.38 86 ARG A O 1
ATOM 661 N N . TYR A 1 87 ? -9.699 4.307 3.279 1.00 93.62 87 TYR A N 1
ATOM 662 C CA . TYR A 1 87 ? -9.740 2.852 3.386 1.00 93.62 87 TYR A CA 1
ATOM 663 C C . TYR A 1 87 ? -9.427 2.398 4.815 1.00 93.62 87 TYR A C 1
ATOM 665 O O . TYR A 1 87 ? -10.258 1.745 5.444 1.00 93.62 87 TYR A O 1
ATOM 673 N N . VAL A 1 88 ? -8.276 2.816 5.355 1.00 93.31 88 VAL A N 1
ATOM 674 C CA . VAL A 1 88 ? -7.856 2.442 6.711 1.00 93.31 88 VAL A CA 1
ATOM 675 C C . VAL A 1 88 ? -8.862 2.939 7.751 1.00 93.31 88 VAL A C 1
ATOM 677 O O . VAL A 1 88 ? -9.289 2.156 8.592 1.00 93.31 88 VAL A O 1
ATOM 680 N N . GLN A 1 89 ? -9.322 4.192 7.663 1.00 92.38 89 GLN A N 1
ATOM 681 C CA . GLN A 1 89 ? -10.321 4.739 8.589 1.00 92.38 89 GLN A CA 1
ATOM 682 C C . GLN A 1 89 ? -11.607 3.901 8.623 1.00 92.38 89 GLN A C 1
ATOM 684 O O . GLN A 1 89 ? -12.149 3.644 9.696 1.00 92.38 89 GLN A O 1
ATOM 689 N N . ARG A 1 90 ? -12.113 3.473 7.460 1.00 92.00 90 ARG A N 1
ATOM 690 C CA . ARG A 1 90 ? -13.359 2.699 7.374 1.00 92.00 90 ARG A CA 1
ATOM 691 C C . ARG A 1 90 ? -13.216 1.287 7.928 1.00 92.00 90 ARG A C 1
ATOM 693 O O . ARG A 1 90 ? -14.168 0.811 8.549 1.00 92.00 90 ARG A O 1
ATOM 700 N N . VAL A 1 91 ? -12.055 0.661 7.717 1.00 91.50 91 VAL A N 1
ATOM 701 C CA . VAL A 1 91 ? -11.715 -0.639 8.311 1.00 91.50 91 VAL A CA 1
ATOM 702 C C . VAL A 1 91 ? -11.676 -0.526 9.832 1.00 91.50 91 VAL A C 1
ATOM 704 O O . VAL A 1 91 ? -12.360 -1.280 10.516 1.00 91.50 91 VAL A O 1
ATOM 707 N N . LEU A 1 92 ? -10.972 0.474 10.371 1.00 90.81 92 LEU A N 1
ATOM 708 C CA . LEU A 1 92 ? -10.889 0.693 11.820 1.00 90.81 92 LEU A CA 1
ATOM 709 C C . LEU A 1 92 ? -12.252 1.001 12.450 1.00 90.81 92 LEU A C 1
ATOM 711 O O . LEU A 1 92 ? -12.579 0.463 13.504 1.00 90.81 92 LEU A O 1
ATOM 715 N N . ALA A 1 93 ? -13.084 1.792 11.770 1.00 89.25 93 ALA A N 1
ATOM 716 C CA . ALA A 1 93 ? -14.446 2.093 12.205 1.00 89.25 93 ALA A CA 1
ATOM 717 C C . ALA A 1 93 ? -15.424 0.902 12.089 1.00 89.25 93 ALA A C 1
ATOM 719 O O . ALA A 1 93 ? -16.592 1.049 12.441 1.00 89.25 93 ALA A O 1
ATOM 720 N N . GLY A 1 94 ? -15.003 -0.248 11.544 1.00 87.69 94 GLY A N 1
ATOM 721 C CA . GLY A 1 94 ? -15.862 -1.422 11.341 1.00 87.69 94 GLY A CA 1
ATOM 722 C C . GLY A 1 94 ? -16.939 -1.246 10.262 1.00 87.69 94 GLY A C 1
ATOM 723 O O . GLY A 1 94 ? -17.831 -2.077 10.125 1.00 87.69 94 GLY A O 1
ATOM 724 N N . THR A 1 95 ? -16.867 -0.172 9.471 1.00 88.38 95 THR A N 1
ATOM 725 C CA . THR A 1 95 ? -17.826 0.132 8.384 1.00 88.38 95 THR A CA 1
ATOM 726 C C . THR A 1 95 ? -17.428 -0.488 7.044 1.00 88.38 95 THR A C 1
ATOM 728 O O . THR A 1 95 ? -18.124 -0.326 6.036 1.00 88.38 95 THR A O 1
ATOM 731 N N . TYR A 1 96 ? -16.273 -1.151 7.005 1.00 87.31 96 TYR A N 1
ATOM 732 C CA . TYR A 1 96 ? -15.745 -1.832 5.837 1.00 87.31 96 TYR A CA 1
ATOM 733 C C . TYR A 1 96 ? -14.925 -3.044 6.276 1.00 87.31 96 TYR A C 1
ATOM 735 O O . TYR A 1 96 ? -14.018 -2.910 7.091 1.00 87.31 96 TYR A O 1
ATOM 743 N N . THR A 1 97 ? -15.232 -4.219 5.736 1.00 88.06 97 THR A N 1
ATOM 744 C CA . THR A 1 97 ? -14.482 -5.446 6.028 1.00 88.06 97 THR A CA 1
ATOM 745 C C . THR A 1 97 ? -13.248 -5.529 5.132 1.00 88.06 97 THR A C 1
ATOM 747 O O . THR A 1 97 ? -13.366 -5.471 3.908 1.00 88.06 97 THR A O 1
ATOM 750 N N . ASP A 1 98 ? -12.064 -5.676 5.730 1.00 89.06 98 ASP A N 1
ATOM 751 C CA . ASP A 1 98 ? -10.801 -5.808 4.996 1.00 89.06 98 ASP A CA 1
ATOM 752 C C . ASP A 1 98 ? -10.620 -7.235 4.450 1.00 89.06 98 ASP A C 1
ATOM 754 O O . ASP A 1 98 ? -10.195 -8.147 5.160 1.00 89.06 98 ASP A O 1
ATOM 758 N N . TYR A 1 99 ? -10.912 -7.442 3.162 1.00 90.56 99 TYR A N 1
ATOM 759 C CA . TYR A 1 99 ? -10.560 -8.685 2.455 1.00 90.56 99 TYR A CA 1
ATOM 760 C C . TYR A 1 99 ? -9.183 -8.614 1.766 1.00 90.56 99 TYR A C 1
ATOM 762 O O . TYR A 1 99 ? -8.752 -9.571 1.107 1.00 90.56 99 TYR A O 1
ATOM 770 N N . GLY A 1 100 ? -8.465 -7.505 1.950 1.00 91.62 100 GLY A N 1
ATOM 771 C CA . GLY A 1 100 ? -7.200 -7.181 1.315 1.00 91.62 100 GLY A CA 1
ATOM 772 C C . GLY A 1 100 ? -7.333 -6.157 0.191 1.00 91.62 100 GLY A C 1
ATOM 773 O O . GLY A 1 100 ? -8.413 -5.711 -0.192 1.00 91.62 100 GLY A O 1
ATOM 774 N N . LEU A 1 101 ? -6.179 -5.813 -0.365 1.00 93.56 101 LEU A N 1
ATOM 775 C CA . LEU A 1 101 ? -6.006 -4.856 -1.445 1.00 93.56 101 LEU A CA 1
ATOM 776 C C . LEU A 1 101 ? -5.472 -5.565 -2.695 1.00 93.56 101 LEU A C 1
ATOM 778 O O . LEU A 1 101 ? -4.680 -6.504 -2.614 1.00 93.56 101 LEU A O 1
ATOM 782 N N . SER A 1 102 ? -5.885 -5.108 -3.869 1.00 94.00 102 SER A N 1
ATOM 783 C CA . SER A 1 102 ? -5.428 -5.587 -5.168 1.00 94.00 102 SER A CA 1
ATOM 784 C C . SER A 1 102 ? -4.632 -4.495 -5.870 1.00 94.00 102 SER A C 1
ATOM 786 O O . SER A 1 102 ? -5.178 -3.451 -6.219 1.00 94.00 102 SER A O 1
ATOM 788 N N . LEU A 1 103 ? -3.356 -4.762 -6.126 1.00 92.25 103 LEU A N 1
ATOM 789 C CA . LEU A 1 103 ? -2.469 -3.909 -6.903 1.00 92.25 103 LEU A CA 1
ATOM 790 C C . LEU A 1 103 ? -2.483 -4.334 -8.373 1.00 92.25 103 LEU A C 1
ATOM 792 O O . LEU A 1 103 ? -2.292 -5.511 -8.700 1.00 92.25 103 LEU A O 1
ATOM 796 N N . ILE A 1 104 ? -2.706 -3.366 -9.255 1.00 91.12 104 ILE A N 1
ATOM 797 C CA . ILE A 1 104 ? -2.889 -3.573 -10.691 1.00 91.12 104 ILE A CA 1
ATOM 798 C C . ILE A 1 104 ? -2.065 -2.540 -11.454 1.00 91.12 104 ILE A C 1
ATOM 800 O O . ILE A 1 104 ? -2.024 -1.369 -11.079 1.00 91.12 104 ILE A O 1
ATOM 804 N N . SER A 1 105 ? -1.423 -2.954 -12.546 1.00 89.12 105 SER A N 1
ATOM 805 C CA . SER A 1 105 ? -0.746 -2.013 -13.432 1.00 89.12 105 SER A CA 1
ATOM 806 C C . SER A 1 105 ? -1.704 -1.275 -14.359 1.00 89.12 105 SER A C 1
ATOM 808 O O . SER A 1 105 ? -2.614 -1.857 -14.954 1.00 89.12 105 SER A O 1
ATOM 810 N N . SER A 1 106 ? -1.476 0.030 -14.518 1.00 82.75 106 SER A N 1
ATOM 811 C CA . SER A 1 106 ? -2.158 0.802 -15.554 1.00 82.75 106 SER A CA 1
ATOM 812 C C . SER A 1 106 ? -1.522 0.525 -16.923 1.00 82.75 106 SER A C 1
ATOM 814 O O . SER A 1 10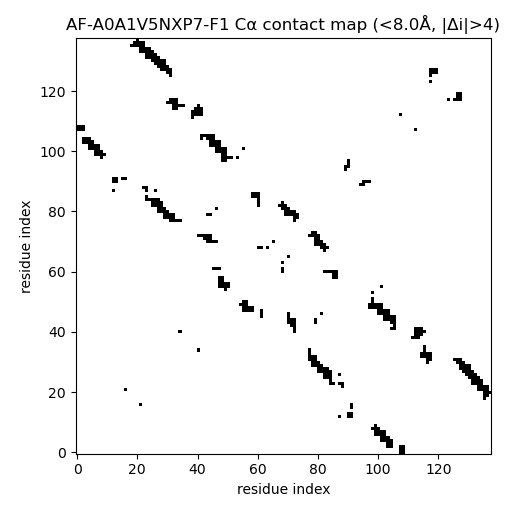6 ? -0.307 0.361 -17.053 1.00 82.75 106 SER A O 1
ATOM 816 N N . GLY A 1 1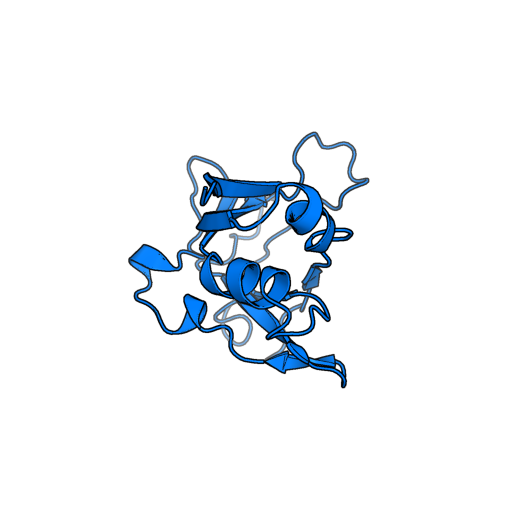07 ? -2.349 0.427 -17.965 1.00 77.31 107 GLY A N 1
ATOM 817 C CA . GLY A 1 107 ? -1.866 0.269 -19.340 1.00 77.31 107 GLY A CA 1
ATOM 818 C C . GLY A 1 107 ? -1.240 -1.090 -19.685 1.00 77.31 107 GLY A C 1
ATOM 819 O O . GLY A 1 107 ? -0.739 -1.238 -20.793 1.00 77.31 107 GLY A O 1
ATOM 820 N N . GLY A 1 108 ? -1.313 -2.109 -18.820 1.00 72.19 108 GLY A N 1
ATOM 821 C CA . GLY A 1 108 ? -0.712 -3.431 -19.082 1.00 72.19 108 GLY A CA 1
ATOM 822 C C . GLY A 1 108 ? -1.276 -4.200 -20.293 1.00 72.19 108 GLY A C 1
ATOM 823 O O . GLY A 1 108 ? -0.818 -5.293 -20.593 1.00 72.19 108 GLY A O 1
ATOM 824 N N . ALA A 1 109 ? -2.290 -3.670 -20.987 1.00 74.56 109 ALA A N 1
ATOM 825 C CA . ALA A 1 109 ? -2.770 -4.204 -22.266 1.00 74.56 109 ALA A CA 1
ATOM 826 C C . ALA A 1 109 ? -2.042 -3.614 -23.490 1.00 74.56 109 ALA A C 1
ATOM 828 O O . ALA A 1 109 ? -2.182 -4.149 -24.584 1.00 74.56 109 ALA A O 1
ATOM 829 N N . VAL A 1 110 ? -1.312 -2.506 -23.321 1.00 80.19 110 VAL A N 1
ATOM 830 C CA . VAL A 1 110 ? -0.722 -1.719 -24.419 1.00 80.19 110 VAL A CA 1
ATOM 831 C C . VAL A 1 110 ? 0.773 -1.442 -24.237 1.00 80.19 110 VAL A C 1
ATOM 833 O O . VAL A 1 110 ? 1.393 -0.855 -25.118 1.00 80.19 110 VAL A O 1
ATOM 836 N N . ASN A 1 111 ? 1.371 -1.846 -23.113 1.00 81.38 111 ASN A N 1
ATOM 837 C CA . ASN A 1 111 ? 2.806 -1.723 -22.869 1.00 81.38 111 ASN A CA 1
ATOM 838 C C . ASN A 1 111 ? 3.401 -3.037 -22.341 1.00 81.38 111 ASN A C 1
ATOM 840 O O . ASN A 1 111 ? 2.702 -3.858 -21.753 1.00 81.38 111 ASN A O 1
ATOM 844 N N . ALA A 1 112 ? 4.704 -3.217 -22.563 1.00 82.81 112 ALA A N 1
ATOM 845 C CA . ALA A 1 112 ? 5.490 -4.353 -22.076 1.00 82.81 112 ALA A CA 1
ATOM 846 C C . ALA A 1 112 ? 6.332 -3.970 -20.843 1.00 82.81 112 ALA A C 1
ATOM 848 O O . ALA A 1 112 ? 7.469 -4.420 -20.688 1.00 82.81 112 ALA A O 1
ATOM 849 N N . PHE A 1 113 ? 5.816 -3.067 -20.004 1.00 87.62 113 PHE A N 1
ATOM 850 C CA . PHE A 1 113 ? 6.512 -2.642 -18.795 1.00 87.62 113 PHE A CA 1
ATOM 851 C C . PHE A 1 113 ? 6.512 -3.750 -17.743 1.00 87.62 113 PHE A C 1
ATOM 853 O O . PHE A 1 113 ? 5.635 -4.612 -17.693 1.00 87.62 113 PHE A O 1
ATOM 860 N N . ARG A 1 114 ? 7.534 -3.737 -16.888 1.00 87.38 114 ARG A N 1
ATOM 861 C CA . ARG A 1 114 ? 7.729 -4.736 -15.841 1.00 87.38 114 ARG A CA 1
ATOM 862 C C . ARG A 1 114 ? 8.072 -4.031 -14.545 1.00 87.38 114 ARG A C 1
ATOM 864 O O . ARG A 1 114 ? 9.123 -3.419 -14.425 1.00 87.38 114 ARG A O 1
ATOM 871 N N . THR A 1 115 ? 7.198 -4.182 -13.560 1.00 88.69 115 THR A N 1
ATOM 872 C CA . THR A 1 115 ? 7.479 -3.778 -12.183 1.00 88.69 115 THR A CA 1
ATOM 873 C C . THR A 1 115 ? 7.758 -5.033 -11.373 1.00 88.69 115 THR A C 1
ATOM 875 O O . THR A 1 115 ? 6.959 -5.970 -11.395 1.00 88.69 115 THR A O 1
ATOM 878 N N . ILE A 1 116 ? 8.885 -5.060 -10.666 1.00 88.75 116 ILE A N 1
ATOM 879 C CA . ILE A 1 116 ? 9.233 -6.144 -9.749 1.00 88.75 116 ILE A CA 1
ATOM 880 C C . ILE A 1 116 ? 9.092 -5.613 -8.335 1.00 88.75 116 ILE A C 1
ATOM 882 O O . ILE A 1 116 ? 9.730 -4.630 -7.976 1.00 88.75 116 ILE A O 1
ATOM 886 N N . ILE A 1 117 ? 8.240 -6.263 -7.550 1.00 89.19 117 ILE A N 1
ATOM 887 C CA . ILE A 1 117 ? 7.999 -5.902 -6.157 1.00 89.19 117 ILE A CA 1
ATOM 888 C C . ILE A 1 117 ? 8.663 -6.976 -5.296 1.00 89.19 117 ILE A C 1
ATOM 890 O O . ILE A 1 117 ? 8.342 -8.158 -5.473 1.00 89.19 117 ILE A O 1
ATOM 894 N N . PRO A 1 118 ? 9.578 -6.610 -4.385 1.00 86.81 118 PRO A N 1
ATOM 895 C CA . PRO A 1 118 ? 10.173 -7.569 -3.474 1.00 86.81 118 PRO A CA 1
ATOM 896 C C . PRO A 1 118 ? 9.103 -8.097 -2.513 1.00 86.81 118 PRO A C 1
ATOM 898 O O . PRO A 1 118 ? 8.345 -7.345 -1.896 1.00 86.81 118 PRO A O 1
ATOM 901 N N . GLY A 1 119 ? 9.020 -9.422 -2.406 1.00 83.06 119 GLY A N 1
ATOM 902 C CA . GLY A 1 119 ? 8.168 -10.070 -1.415 1.00 83.06 119 GLY A CA 1
ATOM 903 C C . GLY A 1 119 ? 8.723 -9.900 0.006 1.00 83.06 119 GLY A C 1
ATOM 904 O O . GLY A 1 119 ? 9.904 -9.620 0.183 1.00 83.06 119 GLY A O 1
ATOM 905 N N . PRO A 1 120 ? 7.921 -10.152 1.053 1.00 78.38 120 PRO A N 1
ATOM 906 C CA . PRO A 1 120 ? 8.359 -9.985 2.445 1.00 78.38 120 PRO A CA 1
ATOM 907 C C . PRO A 1 120 ? 9.565 -10.862 2.842 1.00 78.38 120 PRO A C 1
ATOM 909 O O . PRO A 1 120 ? 10.257 -10.541 3.809 1.00 78.38 120 PRO A O 1
ATOM 912 N N . ALA A 1 121 ? 9.825 -11.943 2.097 1.00 80.31 121 ALA A N 1
ATOM 913 C CA . ALA A 1 121 ? 10.926 -12.886 2.302 1.00 80.31 121 ALA A CA 1
ATOM 914 C C . ALA A 1 121 ? 12.093 -12.721 1.302 1.00 80.31 121 ALA A C 1
ATOM 916 O O . ALA A 1 121 ? 12.969 -13.577 1.252 1.00 80.31 121 ALA A O 1
ATOM 917 N N . SER A 1 122 ? 12.126 -11.654 0.493 1.00 76.00 122 SER A N 1
ATOM 918 C CA . SER A 1 122 ? 13.123 -11.475 -0.580 1.00 76.00 122 SER A CA 1
ATOM 919 C C . SER A 1 122 ? 14.563 -11.251 -0.098 1.00 76.00 122 SER A C 1
ATOM 921 O O . SER A 1 122 ? 15.477 -11.258 -0.915 1.00 76.00 122 SER A O 1
ATOM 923 N N . GLY A 1 123 ? 14.783 -10.997 1.198 1.00 72.00 123 GLY A N 1
ATOM 924 C CA . GLY A 1 123 ? 16.104 -10.683 1.758 1.00 72.00 123 GLY A CA 1
ATOM 925 C C . GLY A 1 123 ? 16.663 -9.307 1.360 1.00 72.00 123 GLY A C 1
ATOM 926 O O . GLY A 1 123 ? 17.682 -8.898 1.901 1.00 72.00 123 GLY A O 1
ATOM 927 N N . THR A 1 124 ? 15.985 -8.561 0.480 1.00 70.50 124 THR A N 1
ATOM 928 C CA . THR A 1 124 ? 16.473 -7.310 -0.133 1.00 70.50 124 THR A CA 1
ATOM 929 C C . THR A 1 124 ? 16.411 -6.072 0.768 1.00 70.50 124 THR A C 1
ATOM 931 O O . THR A 1 124 ? 16.688 -4.981 0.296 1.00 70.50 124 THR A O 1
ATOM 934 N N . GLY A 1 125 ? 16.052 -6.189 2.051 1.00 74.50 125 GLY A N 1
ATOM 935 C CA . GLY A 1 125 ? 15.867 -5.044 2.964 1.00 74.50 125 GLY A CA 1
ATOM 936 C C . GLY A 1 125 ? 14.628 -4.188 2.650 1.00 74.50 125 GLY A C 1
ATOM 937 O O . GLY A 1 125 ? 13.890 -3.820 3.564 1.00 74.50 125 GLY A O 1
ATOM 938 N N . ASP A 1 126 ? 14.346 -3.975 1.367 1.00 82.88 126 ASP A N 1
ATOM 939 C CA . ASP A 1 126 ? 13.171 -3.293 0.842 1.00 82.88 126 ASP A CA 1
ATOM 940 C C . ASP A 1 126 ? 11.916 -4.143 1.011 1.00 82.88 126 ASP A C 1
ATOM 942 O O . ASP A 1 126 ? 11.801 -5.252 0.481 1.00 82.88 126 ASP A O 1
ATOM 946 N N . LYS A 1 127 ? 10.956 -3.606 1.764 1.00 88.38 127 LYS A N 1
ATOM 947 C CA . LYS A 1 127 ? 9.676 -4.248 2.069 1.00 88.38 127 LYS A CA 1
ATOM 948 C C . LYS A 1 127 ? 8.540 -3.275 1.807 1.00 88.38 127 LYS A C 1
ATOM 950 O O . LYS A 1 127 ? 8.716 -2.065 1.924 1.00 88.38 127 LYS A O 1
ATOM 955 N N . ILE A 1 128 ? 7.362 -3.812 1.502 1.00 91.06 128 ILE A N 1
ATOM 956 C CA . ILE A 1 128 ? 6.132 -3.017 1.469 1.00 91.06 128 ILE A CA 1
ATOM 957 C C . ILE A 1 128 ? 5.893 -2.438 2.868 1.00 91.06 128 ILE A C 1
ATOM 959 O O . ILE A 1 128 ? 5.964 -3.161 3.863 1.00 91.06 128 ILE A O 1
ATOM 963 N N . GLN A 1 129 ? 5.623 -1.136 2.938 1.00 91.69 129 GLN A N 1
ATOM 964 C CA . GLN A 1 129 ? 5.417 -0.411 4.191 1.00 91.69 129 GLN A CA 1
ATOM 965 C C . GLN A 1 129 ? 4.061 0.285 4.184 1.00 91.69 129 GLN A C 1
ATOM 967 O O . GLN A 1 129 ? 3.684 0.902 3.192 1.00 91.69 129 GLN A O 1
ATOM 972 N N . LEU A 1 130 ? 3.365 0.240 5.318 1.00 92.62 130 LEU A N 1
ATOM 973 C CA . LEU A 1 130 ? 2.208 1.085 5.585 1.00 92.62 130 LEU A CA 1
ATOM 974 C C . LEU A 1 130 ? 2.598 2.112 6.649 1.00 92.62 130 LEU A C 1
ATOM 976 O O . LEU A 1 130 ? 2.881 1.748 7.790 1.00 92.62 130 LEU A O 1
ATOM 980 N N . ARG A 1 131 ? 2.639 3.390 6.275 1.00 93.94 131 ARG A N 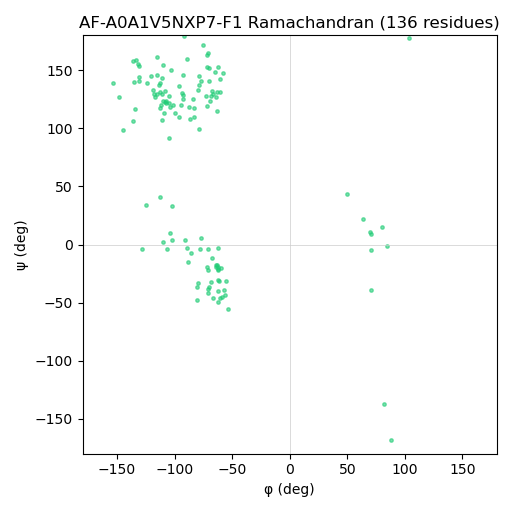1
ATOM 981 C CA . ARG A 1 131 ? 2.965 4.503 7.175 1.00 93.94 131 ARG A CA 1
ATOM 982 C C . A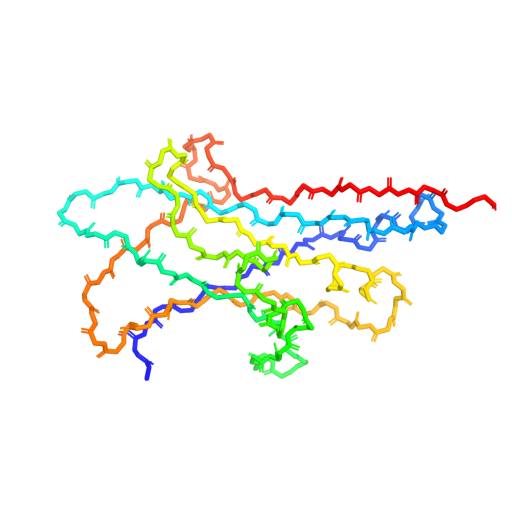RG A 1 131 ? 1.684 5.233 7.532 1.00 93.94 131 ARG A C 1
ATOM 984 O O . ARG A 1 131 ? 1.016 5.758 6.650 1.00 93.94 131 ARG A O 1
ATOM 991 N N . ILE A 1 132 ? 1.336 5.264 8.812 1.00 92.50 132 ILE A N 1
ATOM 992 C CA . ILE A 1 132 ? 0.084 5.862 9.280 1.00 92.50 132 ILE A CA 1
ATOM 993 C C . ILE A 1 132 ? 0.403 7.065 10.158 1.00 92.50 132 ILE A C 1
ATOM 995 O O . ILE A 1 132 ? 1.173 6.968 11.112 1.00 92.50 132 ILE A O 1
ATOM 999 N N . THR A 1 133 ? -0.231 8.191 9.856 1.00 93.75 133 THR A N 1
ATOM 1000 C CA . THR A 1 133 ? -0.262 9.378 10.708 1.00 93.75 133 THR A CA 1
ATOM 1001 C C . THR A 1 133 ? -1.682 9.552 11.223 1.00 93.75 133 THR A C 1
ATOM 1003 O O . THR A 1 133 ? -2.619 9.711 10.439 1.00 93.75 133 THR A O 1
ATOM 1006 N N . TYR A 1 134 ? -1.842 9.529 12.543 1.00 92.69 134 TYR A N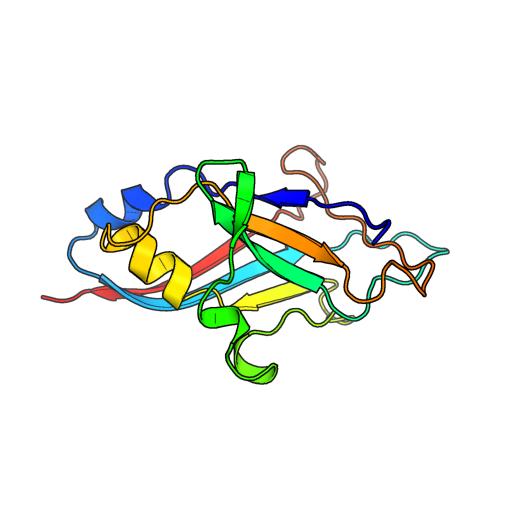 1
ATOM 1007 C CA . TYR A 1 134 ? -3.144 9.576 13.198 1.00 92.69 134 TYR A CA 1
ATOM 1008 C C . TYR A 1 134 ? -3.138 10.535 14.387 1.00 92.69 134 TYR A C 1
ATOM 1010 O O . TYR A 1 134 ? -2.088 10.826 14.962 1.00 92.69 134 TYR A O 1
ATOM 1018 N N . SER A 1 135 ? -4.329 10.994 14.755 1.00 92.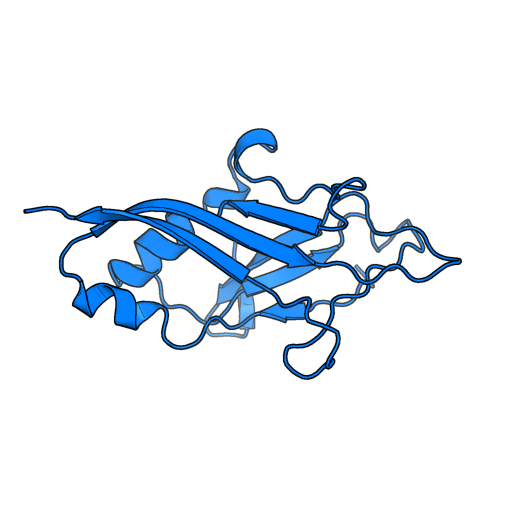69 135 SER A N 1
ATOM 1019 C CA . SER A 1 135 ? -4.590 11.757 15.974 1.00 92.69 135 SER A CA 1
ATOM 1020 C C . SER A 1 135 ? -5.464 10.927 16.907 1.00 92.69 135 SER A C 1
ATOM 1022 O O . SER A 1 135 ? -6.428 10.304 16.459 1.00 92.69 135 SER A O 1
ATOM 1024 N N . LYS A 1 136 ? -5.144 10.922 18.202 1.00 88.94 136 LYS A N 1
ATOM 1025 C CA . LYS A 1 136 ? -6.011 10.322 19.223 1.00 88.94 136 LYS A CA 1
ATOM 1026 C C . LYS A 1 136 ? -7.143 11.288 19.555 1.00 88.94 136 LYS A C 1
ATOM 1028 O O . LYS A 1 136 ? -6.888 12.478 19.740 1.00 88.94 136 LYS A O 1
ATOM 1033 N N . LEU A 1 137 ? -8.366 10.776 19.598 1.00 84.31 137 LEU A N 1
ATOM 1034 C CA . LEU A 1 137 ? -9.540 11.517 20.039 1.00 84.31 137 LEU A CA 1
ATOM 1035 C C . LEU A 1 137 ? -9.727 11.204 21.530 1.00 84.31 137 LEU A C 1
ATOM 1037 O O . LEU A 1 137 ? -9.832 10.036 21.894 1.00 84.31 137 LEU A O 1
ATOM 1041 N N . ASN A 1 138 ? -9.683 12.232 22.377 1.00 68.00 138 ASN A N 1
ATOM 1042 C CA . ASN A 1 138 ? -9.966 12.126 23.812 1.00 68.00 138 ASN A CA 1
ATOM 1043 C C . ASN A 1 138 ? -11.405 12.547 24.094 1.00 68.00 138 ASN A C 1
ATOM 1045 O O . ASN A 1 138 ? -11.860 13.501 23.419 1.00 68.00 138 ASN A O 1
#

Mean predicted aligned error: 5.31 Å

Nearest PDB structures (foldseek):
  4mo3-assembly1_M  TM=5.201E-01  e=1.797E+00  Sus scrofa
  1czt-assembly1_A  TM=5.069E-01  e=2.275E+00  Homo sapiens
  7kvf-assembly1_B  TM=4.949E-01  e=8.827E+00  Homo sapiens
  2eic-assembly1_A  TM=5.146E-01  e=7.396E+00  Fusarium graminearum

Foldseek 3Di:
DPWDKDWADDPPLLVVCVLPDKQWPWKKWKFAFDDDPPFAAFQFKDKFAADPVRDGHHQPQRVDDCVRQWRGQDPVRRITIGTRRRVSVCCNVVVDPHPTMMMGGDPPVPDPHDTDTQDPPNPPPDDTDIDTDMDDDD

Sequence (138 aa):
MSGTKVRIKIPFLENLNALGPVSINKAELVIPVTNNNPYKSHTNLLVFGVDSVGKEALIQDLLESANYYGGGFNSSTETYTFNVARYVQRVLAGTYTDYGLSLISSGGAVNAFRTIIPGPASGTGDKIQLRITYSKLN

Radius of gyration: 15.47 Å; Cα contacts (8 Å, |Δi|>4): 261; chains: 1; bounding box: 35×27×48 Å

Secondary structure (DSSP, 8-state):
--SPPEEE--TTGGGGGGG-SEEEEEEEEEEE----TTSPPPSBEEEEEE-TTS-EE--GGGGS-HHHHEEEEETTTTEEEEE-HHHHHHHHTTSS----EEEEETTTTT---------TTSSSS---EEEEEEEE--